Protein AF-A0A7W7RBQ5-F1 (afdb_monomer_lite)

Structure (mmCIF, N/CA/C/O backbone):
data_AF-A0A7W7RBQ5-F1
#
_entry.id   AF-A0A7W7RBQ5-F1
#
loop_
_atom_site.group_PDB
_atom_site.id
_atom_site.type_symbol
_atom_site.label_atom_id
_atom_site.label_alt_id
_atom_site.label_comp_id
_atom_site.label_asym_id
_atom_site.label_entity_id
_atom_site.label_seq_id
_atom_site.pdbx_PDB_ins_code
_atom_site.Cartn_x
_atom_site.Cartn_y
_atom_site.Cartn_z
_atom_site.occupancy
_atom_site.B_iso_or_equiv
_atom_site.auth_seq_id
_atom_site.auth_comp_id
_atom_site.auth_asym_id
_atom_site.auth_atom_id
_atom_site.pdbx_PDB_model_num
ATOM 1 N N . MET A 1 1 ? 19.894 -13.592 -53.030 1.00 49.34 1 MET A N 1
ATOM 2 C CA . MET A 1 1 ? 20.421 -13.330 -51.672 1.00 49.34 1 MET A CA 1
ATOM 3 C C . MET A 1 1 ? 19.478 -12.365 -50.949 1.00 49.34 1 MET A C 1
ATOM 5 O O . MET A 1 1 ? 19.595 -11.169 -51.157 1.00 49.34 1 MET A O 1
ATOM 9 N N . SER A 1 2 ? 18.486 -12.852 -50.192 1.00 54.19 2 SER A N 1
ATOM 10 C CA . SER A 1 2 ? 17.619 -11.996 -49.346 1.00 54.19 2 SER A CA 1
ATOM 11 C C . SER A 1 2 ? 16.759 -12.838 -48.392 1.00 54.19 2 SER A C 1
ATOM 13 O O . SER A 1 2 ? 15.542 -12.867 -48.485 1.00 54.19 2 SER A O 1
ATOM 15 N N . GLN A 1 3 ? 17.402 -13.616 -47.516 1.00 55.62 3 GLN A N 1
ATOM 16 C CA . GLN A 1 3 ? 16.701 -14.349 -46.442 1.00 55.62 3 GLN A CA 1
ATOM 17 C C . GLN A 1 3 ? 17.399 -14.255 -45.075 1.00 55.62 3 GLN A C 1
ATOM 19 O O . GLN A 1 3 ? 16.890 -14.764 -44.087 1.00 55.62 3 GLN A O 1
ATOM 24 N N . ARG A 1 4 ? 18.562 -13.593 -44.980 1.00 56.06 4 ARG A N 1
ATOM 25 C CA . ARG A 1 4 ? 19.316 -13.500 -43.716 1.00 56.06 4 ARG A CA 1
ATOM 26 C C . ARG A 1 4 ? 18.861 -12.357 -42.803 1.00 56.06 4 ARG A C 1
ATOM 28 O O . ARG A 1 4 ? 19.116 -12.418 -41.609 1.00 56.06 4 ARG A O 1
ATOM 35 N N . SER A 1 5 ? 18.178 -11.345 -43.338 1.00 57.91 5 SER A N 1
ATOM 36 C CA . SER A 1 5 ? 17.828 -10.135 -42.579 1.00 57.91 5 SER A CA 1
ATOM 37 C C . SER A 1 5 ? 16.567 -10.279 -41.722 1.00 57.91 5 SER A C 1
ATOM 39 O O . SER A 1 5 ? 16.459 -9.613 -40.702 1.00 57.91 5 SER A O 1
ATOM 41 N N . THR A 1 6 ? 15.635 -11.163 -42.083 1.00 60.50 6 THR A N 1
ATOM 42 C CA . THR A 1 6 ? 14.396 -11.391 -41.317 1.00 60.50 6 THR A CA 1
ATOM 43 C C . THR A 1 6 ? 14.617 -12.267 -40.085 1.00 60.50 6 THR A C 1
ATOM 45 O O . THR A 1 6 ? 14.047 -11.997 -39.036 1.00 60.50 6 THR A O 1
ATOM 48 N N . HIS A 1 7 ? 15.493 -13.270 -40.168 1.00 62.28 7 HIS A N 1
ATOM 49 C CA . HIS A 1 7 ? 15.734 -14.191 -39.052 1.00 62.28 7 HIS A CA 1
ATOM 50 C C . HIS A 1 7 ? 16.507 -13.542 -37.888 1.00 62.28 7 HIS A C 1
ATOM 52 O O . HIS A 1 7 ? 16.302 -13.902 -36.734 1.00 62.28 7 HIS A O 1
ATOM 58 N N . ALA A 1 8 ? 17.382 -12.572 -38.176 1.00 63.69 8 ALA A N 1
ATOM 59 C CA . ALA A 1 8 ? 18.141 -11.858 -37.148 1.00 63.69 8 ALA A CA 1
ATOM 60 C C . ALA A 1 8 ? 17.267 -10.882 -36.339 1.00 63.69 8 ALA A C 1
ATOM 62 O O . ALA A 1 8 ? 17.416 -10.801 -35.127 1.00 63.69 8 ALA A O 1
ATOM 63 N N . LEU A 1 9 ? 16.324 -10.189 -36.990 1.00 61.06 9 LEU A N 1
ATOM 64 C CA . LEU A 1 9 ? 15.384 -9.286 -36.314 1.00 61.06 9 LEU A CA 1
ATOM 65 C C . LEU A 1 9 ? 14.380 -10.048 -35.437 1.00 61.06 9 LEU A C 1
ATOM 67 O O . LEU A 1 9 ? 14.079 -9.596 -34.337 1.00 61.06 9 LEU A O 1
ATOM 71 N N . GLN A 1 10 ? 13.927 -11.222 -35.892 1.00 63.25 10 GLN A N 1
ATOM 72 C CA . GLN A 1 10 ? 13.011 -12.075 -35.134 1.00 63.25 10 GLN A CA 1
ATOM 73 C C . GLN A 1 10 ? 13.652 -12.591 -33.834 1.00 63.25 10 GLN A C 1
ATOM 75 O O . GLN A 1 10 ? 13.030 -12.522 -32.784 1.00 63.25 10 GLN A O 1
ATOM 80 N N . LEU A 1 11 ? 14.910 -13.052 -33.889 1.00 64.50 11 LEU A N 1
ATOM 81 C CA . LEU A 1 11 ? 15.642 -13.538 -32.709 1.00 64.50 11 LEU A CA 1
ATOM 82 C C . LEU A 1 11 ? 15.917 -12.428 -31.683 1.00 64.50 11 LEU A C 1
ATOM 84 O O . LEU A 1 11 ? 15.877 -12.687 -30.487 1.00 64.50 11 LEU A O 1
ATOM 88 N N . SER A 1 12 ? 16.184 -11.196 -32.131 1.00 63.62 12 SER A N 1
ATOM 89 C CA . SER A 1 12 ? 16.384 -10.061 -31.219 1.00 63.62 12 SER A CA 1
ATOM 90 C C . SER A 1 12 ? 15.090 -9.603 -30.544 1.00 63.62 12 SER A C 1
ATOM 92 O O . SER A 1 12 ? 15.131 -9.184 -29.394 1.00 63.62 12 SER A O 1
ATOM 94 N N . GLN A 1 13 ? 13.949 -9.678 -31.234 1.00 64.06 13 GLN A N 1
ATOM 95 C CA . GLN A 1 13 ? 12.646 -9.356 -30.642 1.00 64.06 13 GLN A CA 1
ATOM 96 C C . GLN A 1 13 ? 12.216 -10.417 -29.624 1.00 64.06 13 GLN A C 1
ATOM 98 O O . GLN A 1 13 ? 11.855 -10.056 -28.511 1.00 64.06 13 GLN A O 1
ATOM 103 N N . ASP A 1 14 ? 12.361 -11.698 -29.971 1.00 66.38 14 ASP A N 1
ATOM 104 C CA . ASP A 1 14 ? 12.034 -12.833 -29.097 1.00 66.38 14 ASP A CA 1
ATOM 105 C C . ASP A 1 14 ? 12.850 -12.792 -27.790 1.00 66.38 14 ASP A C 1
ATOM 107 O O . ASP A 1 14 ? 12.286 -12.881 -26.705 1.00 66.38 14 ASP A O 1
ATOM 111 N N . GLN A 1 15 ? 14.156 -12.498 -27.876 1.00 65.25 15 GLN A N 1
ATOM 112 C CA . GLN A 1 15 ? 15.014 -12.307 -26.699 1.00 65.25 15 GLN A CA 1
ATOM 113 C C . GLN A 1 15 ? 14.586 -11.115 -25.831 1.00 65.25 15 GLN A C 1
ATOM 115 O O . GLN A 1 15 ? 14.501 -11.245 -24.614 1.00 65.25 15 GLN A O 1
ATOM 120 N N . CYS A 1 16 ? 14.270 -9.960 -26.431 1.00 70.25 16 CYS A N 1
ATOM 121 C CA . CYS A 1 16 ? 13.795 -8.801 -25.668 1.00 70.25 16 CYS A CA 1
ATOM 122 C C . CYS A 1 16 ? 12.442 -9.052 -24.983 1.00 70.25 16 CYS A C 1
ATOM 124 O O . CYS A 1 16 ? 12.197 -8.520 -23.896 1.00 70.25 16 CYS A O 1
ATOM 126 N N . ASP A 1 17 ? 11.554 -9.820 -25.614 1.00 75.81 17 ASP A N 1
ATOM 127 C CA . ASP A 1 17 ? 10.258 -10.177 -25.044 1.00 75.81 17 ASP A CA 1
ATOM 128 C C . ASP A 1 17 ? 10.402 -11.196 -23.899 1.00 75.81 17 ASP A C 1
ATOM 130 O O . ASP A 1 17 ? 9.740 -11.023 -22.869 1.00 75.81 17 ASP A O 1
ATOM 134 N N . GLU A 1 18 ? 11.295 -12.188 -24.019 1.00 71.69 18 GLU A N 1
ATOM 135 C CA . GLU A 1 18 ? 11.622 -13.124 -22.931 1.00 71.69 18 GLU A CA 1
ATOM 136 C C . GLU A 1 18 ? 12.277 -12.409 -21.740 1.00 71.69 18 GLU A C 1
ATOM 138 O O . GLU A 1 18 ? 11.784 -12.536 -20.618 1.00 71.69 18 GLU A O 1
ATOM 143 N N . ASP A 1 19 ? 13.294 -11.571 -21.969 1.00 77.50 19 ASP A N 1
ATOM 144 C CA . ASP A 1 19 ? 13.959 -10.792 -20.910 1.00 77.50 19 ASP A CA 1
ATOM 145 C C . ASP A 1 19 ? 12.963 -9.900 -20.148 1.00 77.50 19 ASP A C 1
ATOM 147 O O . ASP A 1 19 ? 12.988 -9.804 -18.914 1.00 77.50 19 ASP A O 1
ATOM 151 N N . ARG A 1 20 ? 12.039 -9.247 -20.870 1.00 77.81 20 ARG A N 1
ATOM 152 C CA . ARG A 1 20 ? 10.985 -8.432 -20.247 1.00 77.81 20 ARG A CA 1
ATOM 153 C C . ARG A 1 20 ? 10.035 -9.298 -19.426 1.00 77.81 20 ARG A C 1
ATOM 155 O O . ARG A 1 20 ? 9.691 -8.923 -18.304 1.00 77.81 20 ARG A O 1
ATOM 162 N N . TYR A 1 21 ? 9.616 -10.439 -19.963 1.00 80.75 21 TYR A N 1
ATOM 163 C CA . TYR A 1 21 ? 8.714 -11.353 -19.269 1.00 80.75 21 TYR A CA 1
ATOM 164 C C . TYR A 1 21 ? 9.345 -11.913 -17.986 1.00 80.75 21 TYR A C 1
ATOM 166 O O . TYR A 1 21 ? 8.688 -11.974 -16.939 1.00 80.75 21 TYR A O 1
ATOM 174 N N . GLU A 1 22 ? 10.629 -12.267 -18.029 1.00 81.69 22 GLU A N 1
ATOM 175 C CA . GLU A 1 22 ? 11.382 -12.715 -16.859 1.00 81.69 22 GLU A CA 1
ATOM 176 C C . GLU A 1 22 ? 11.507 -11.610 -15.807 1.00 81.69 22 GLU A C 1
ATOM 178 O O . GLU A 1 22 ? 11.232 -11.856 -14.626 1.00 81.69 22 GLU A O 1
ATOM 183 N N . ALA A 1 23 ? 11.826 -10.380 -16.219 1.00 79.62 23 ALA A N 1
ATOM 184 C CA . ALA A 1 23 ? 11.901 -9.231 -15.318 1.00 79.62 23 ALA A CA 1
ATOM 185 C C . ALA A 1 23 ? 10.549 -8.936 -14.640 1.00 79.62 23 ALA A C 1
ATOM 187 O O . ALA A 1 23 ? 10.485 -8.702 -13.428 1.00 79.62 23 ALA A O 1
ATOM 188 N N . GLU A 1 24 ? 9.442 -9.004 -15.381 1.00 85.00 24 GLU A N 1
ATOM 189 C CA . GLU A 1 24 ? 8.088 -8.848 -14.836 1.00 85.00 24 GLU A CA 1
ATOM 190 C C . GLU A 1 24 ? 7.719 -9.981 -13.870 1.00 85.00 24 GLU A C 1
ATOM 192 O O . GLU A 1 24 ? 7.110 -9.749 -12.819 1.00 85.00 24 GLU A O 1
ATOM 197 N N . ALA A 1 25 ? 8.086 -11.224 -14.188 1.00 84.25 25 ALA A N 1
ATOM 198 C CA . ALA A 1 25 ? 7.881 -12.361 -13.298 1.00 84.25 25 ALA A CA 1
ATOM 199 C C . ALA A 1 25 ? 8.703 -12.225 -12.007 1.00 84.25 25 ALA A C 1
ATOM 201 O O . ALA A 1 25 ? 8.188 -12.497 -10.917 1.00 84.25 25 ALA A O 1
ATOM 202 N N . GLN A 1 26 ? 9.950 -11.765 -12.106 1.00 86.06 26 GLN A N 1
ATOM 203 C CA . GLN A 1 26 ? 10.812 -11.515 -10.955 1.00 86.06 26 GLN A CA 1
ATOM 204 C C . GLN A 1 26 ? 10.254 -10.398 -10.067 1.00 86.06 26 GLN A C 1
ATOM 206 O O . GLN A 1 26 ? 10.167 -10.580 -8.850 1.00 86.06 26 GLN A O 1
ATOM 211 N N . ASN A 1 27 ? 9.792 -9.294 -10.659 1.00 87.25 27 ASN A N 1
ATOM 212 C CA . ASN A 1 27 ? 9.144 -8.209 -9.921 1.00 87.25 27 ASN A CA 1
ATOM 213 C C . ASN A 1 27 ? 7.887 -8.686 -9.191 1.00 87.25 27 ASN A C 1
ATOM 215 O O . ASN A 1 27 ? 7.740 -8.411 -8.001 1.00 87.25 27 ASN A O 1
ATOM 219 N N . ARG A 1 28 ? 7.026 -9.477 -9.844 1.00 85.94 28 ARG A N 1
ATOM 220 C CA . ARG A 1 28 ? 5.832 -10.049 -9.197 1.00 85.94 28 ARG A CA 1
ATOM 221 C C . ARG A 1 28 ? 6.183 -10.957 -8.020 1.00 85.94 28 ARG A C 1
ATOM 223 O O . ARG A 1 28 ? 5.530 -10.885 -6.982 1.00 85.94 28 ARG A O 1
ATOM 230 N N . ARG A 1 29 ? 7.222 -11.790 -8.150 1.00 88.12 29 ARG A N 1
ATOM 231 C CA . ARG A 1 29 ? 7.701 -12.650 -7.051 1.00 88.12 29 ARG A CA 1
ATOM 232 C C . ARG A 1 29 ? 8.213 -11.824 -5.873 1.00 88.12 29 ARG A C 1
ATOM 234 O O . ARG A 1 29 ? 7.858 -12.119 -4.736 1.00 88.12 29 ARG A O 1
ATOM 241 N N . ARG A 1 30 ? 8.997 -10.775 -6.144 1.00 91.62 30 ARG A N 1
ATOM 242 C CA . ARG A 1 30 ? 9.491 -9.842 -5.120 1.00 91.62 30 ARG A CA 1
ATOM 243 C C . ARG A 1 30 ? 8.335 -9.147 -4.398 1.00 91.62 30 ARG A C 1
ATOM 245 O O . ARG A 1 30 ? 8.285 -9.167 -3.176 1.00 91.62 30 ARG A O 1
ATOM 252 N N . GLN A 1 31 ? 7.383 -8.594 -5.150 1.00 88.81 31 GLN A N 1
ATOM 253 C CA . GLN A 1 31 ? 6.189 -7.932 -4.613 1.00 88.81 31 GLN A CA 1
ATOM 254 C C . GLN A 1 31 ? 5.358 -8.866 -3.731 1.00 88.81 31 GLN A C 1
ATOM 256 O O . GLN A 1 31 ? 4.939 -8.473 -2.645 1.00 88.81 31 GLN A O 1
ATOM 261 N N . ALA A 1 32 ? 5.136 -10.107 -4.174 1.00 85.38 32 ALA A N 1
ATOM 262 C CA . ALA A 1 32 ? 4.398 -11.096 -3.397 1.00 85.38 32 ALA A CA 1
ATOM 263 C C . ALA A 1 32 ? 5.108 -11.424 -2.074 1.00 85.38 32 ALA A C 1
ATOM 265 O O . ALA A 1 32 ? 4.461 -11.413 -1.029 1.00 85.38 32 ALA A O 1
ATOM 266 N N . ALA A 1 33 ? 6.427 -11.639 -2.109 1.00 87.06 33 ALA A N 1
ATOM 267 C CA . ALA A 1 33 ? 7.224 -11.916 -0.915 1.00 87.06 33 ALA A CA 1
ATOM 268 C C . ALA A 1 33 ? 7.234 -10.733 0.070 1.00 87.06 33 ALA A C 1
ATOM 270 O O . ALA A 1 33 ? 7.068 -10.925 1.274 1.00 87.06 33 ALA A O 1
ATOM 271 N N . ASP A 1 34 ? 7.372 -9.501 -0.430 1.00 89.38 34 ASP A N 1
ATOM 272 C CA . ASP A 1 34 ? 7.315 -8.292 0.398 1.00 89.38 34 ASP A CA 1
ATOM 273 C C . ASP A 1 34 ? 5.941 -8.144 1.077 1.00 89.38 34 ASP A C 1
ATOM 275 O O . ASP A 1 34 ? 5.862 -7.875 2.278 1.00 89.38 34 ASP A O 1
ATOM 279 N N . LEU A 1 35 ? 4.849 -8.337 0.326 1.00 88.75 35 LEU A N 1
ATOM 280 C CA . LEU A 1 35 ? 3.486 -8.252 0.857 1.00 88.75 35 LEU A CA 1
ATOM 281 C C . LEU A 1 35 ? 3.196 -9.351 1.883 1.00 88.75 35 LEU A C 1
ATOM 283 O O . LEU A 1 35 ? 2.603 -9.056 2.919 1.00 88.75 35 LEU A O 1
ATOM 287 N N . GLU A 1 36 ? 3.631 -10.587 1.631 1.00 87.50 36 GLU A N 1
ATOM 288 C CA . GLU A 1 36 ? 3.506 -11.699 2.580 1.00 87.50 36 GLU A CA 1
ATOM 289 C C . GLU A 1 36 ? 4.266 -11.407 3.880 1.00 87.50 36 GLU A C 1
ATOM 291 O O . GLU A 1 36 ? 3.727 -11.585 4.979 1.00 87.50 36 GLU A O 1
ATOM 296 N N . HIS A 1 37 ? 5.489 -10.882 3.772 1.00 86.88 37 HIS A N 1
ATOM 297 C CA . HIS A 1 37 ? 6.289 -10.490 4.930 1.00 86.88 37 HIS A CA 1
ATOM 298 C C . HIS A 1 37 ? 5.620 -9.363 5.723 1.00 86.88 37 HIS A C 1
ATOM 300 O O . HIS A 1 37 ? 5.522 -9.442 6.947 1.00 86.88 37 HIS A O 1
ATOM 306 N N . ILE A 1 38 ? 5.107 -8.335 5.044 1.00 86.31 38 ILE A N 1
ATOM 307 C CA . ILE A 1 38 ? 4.363 -7.229 5.665 1.00 86.31 38 ILE A CA 1
ATOM 308 C C . ILE A 1 38 ? 3.105 -7.743 6.379 1.00 86.31 38 ILE A C 1
ATOM 310 O O . ILE A 1 38 ? 2.863 -7.381 7.535 1.00 86.31 38 ILE A O 1
ATOM 314 N N . ALA A 1 39 ? 2.315 -8.585 5.709 1.00 84.56 39 ALA A N 1
ATOM 315 C CA . ALA A 1 39 ? 1.089 -9.152 6.259 1.00 84.56 39 ALA A CA 1
ATOM 316 C C . ALA A 1 39 ? 1.379 -9.977 7.518 1.00 84.56 39 ALA A C 1
ATOM 318 O O . ALA A 1 39 ? 0.704 -9.801 8.534 1.00 84.56 39 ALA A O 1
ATOM 319 N N . THR A 1 40 ? 2.429 -10.800 7.479 1.00 84.38 40 THR A N 1
ATOM 320 C CA . THR A 1 40 ? 2.854 -11.647 8.600 1.00 84.38 40 THR A CA 1
ATOM 321 C C . THR A 1 40 ? 3.401 -10.822 9.762 1.00 84.38 40 THR A C 1
ATOM 323 O O . THR A 1 40 ? 2.974 -11.001 10.900 1.00 84.38 40 THR A O 1
ATOM 326 N N . TYR A 1 41 ? 4.320 -9.891 9.493 1.00 84.62 41 TYR A N 1
ATOM 327 C CA . TYR A 1 41 ? 5.021 -9.139 10.535 1.00 84.62 41 TYR A CA 1
ATOM 328 C C . TYR A 1 41 ? 4.090 -8.202 11.314 1.00 84.62 41 TYR A C 1
ATOM 330 O O . TYR A 1 41 ? 4.172 -8.115 12.538 1.00 84.62 41 TYR A O 1
ATOM 338 N N . TYR A 1 42 ? 3.183 -7.506 10.623 1.00 83.75 42 TYR A N 1
ATOM 339 C CA . TYR A 1 42 ? 2.261 -6.570 11.274 1.00 83.75 42 TYR A CA 1
ATOM 340 C C . TYR A 1 42 ? 0.915 -7.200 11.659 1.00 83.75 42 TYR A C 1
ATOM 342 O O . TYR A 1 42 ? 0.161 -6.590 12.430 1.00 83.75 42 TYR A O 1
ATOM 350 N N . ALA A 1 43 ? 0.617 -8.401 11.147 1.00 86.44 43 ALA A N 1
ATOM 351 C CA . ALA A 1 43 ? -0.626 -9.137 11.379 1.00 86.44 43 ALA A CA 1
ATOM 352 C C . ALA A 1 43 ? -1.881 -8.273 11.122 1.00 86.44 43 ALA A C 1
ATOM 354 O O . ALA A 1 43 ? -2.843 -8.299 11.887 1.00 86.44 43 ALA A O 1
ATOM 355 N N . LEU A 1 44 ? -1.840 -7.439 10.075 1.00 85.88 44 LEU A N 1
ATOM 356 C CA . LEU A 1 44 ? -2.865 -6.420 9.806 1.00 85.88 44 LEU A CA 1
ATOM 357 C C . LEU A 1 44 ? -4.225 -7.031 9.461 1.00 85.88 44 LEU A C 1
ATOM 359 O O . LEU A 1 44 ? -5.247 -6.525 9.917 1.00 85.88 44 LEU A O 1
ATOM 363 N N . GLU A 1 45 ? -4.233 -8.137 8.720 1.00 88.62 45 GLU A N 1
ATOM 364 C CA . GLU A 1 45 ? -5.466 -8.825 8.336 1.00 88.62 45 GLU A CA 1
ATOM 365 C C . GLU A 1 45 ? -6.127 -9.473 9.556 1.00 88.62 45 GLU A C 1
ATOM 367 O O . GLU A 1 45 ? -7.281 -9.195 9.858 1.00 88.62 45 GLU A O 1
ATOM 372 N N . SER A 1 46 ? -5.379 -10.243 10.350 1.00 87.06 46 SER A N 1
ATOM 373 C CA . SER A 1 46 ? -5.943 -10.940 11.513 1.00 87.06 46 SER A CA 1
ATOM 374 C C . SER A 1 46 ? -6.314 -10.020 12.680 1.00 87.06 46 SER A C 1
ATOM 376 O O . SER A 1 46 ? -7.183 -10.373 13.475 1.00 87.06 46 SER A O 1
ATOM 378 N N . ARG A 1 47 ? -5.664 -8.855 12.818 1.00 88.94 47 ARG A N 1
ATOM 379 C CA . ARG A 1 47 ? -5.917 -7.915 13.927 1.00 88.94 47 ARG A CA 1
ATOM 380 C C . ARG A 1 47 ? -6.915 -6.821 13.586 1.00 88.94 47 ARG A C 1
ATOM 382 O O . ARG A 1 47 ? -7.619 -6.364 14.482 1.00 88.94 47 ARG A O 1
ATOM 389 N N . LEU A 1 48 ? -6.895 -6.338 12.347 1.00 87.81 48 LEU A N 1
ATOM 390 C CA . LEU A 1 48 ? -7.589 -5.116 11.938 1.00 87.81 48 LEU A CA 1
ATOM 391 C C . LEU A 1 48 ? -8.449 -5.314 10.685 1.00 87.81 48 LEU A C 1
ATOM 393 O O . LEU A 1 48 ? -8.999 -4.330 10.206 1.00 87.81 48 LEU A O 1
ATOM 397 N N . ASP A 1 49 ? -8.547 -6.535 10.148 1.00 90.19 49 ASP A N 1
ATOM 398 C CA . ASP A 1 49 ? -9.251 -6.833 8.891 1.00 90.19 49 ASP A CA 1
ATOM 399 C C . ASP A 1 49 ? -8.693 -6.039 7.687 1.00 90.19 49 ASP A C 1
ATOM 401 O O . ASP A 1 49 ? -9.371 -5.771 6.696 1.00 90.19 49 ASP A O 1
ATOM 405 N N . ILE A 1 50 ? -7.419 -5.630 7.765 1.00 91.00 50 ILE A N 1
ATOM 406 C CA . ILE A 1 50 ? -6.735 -4.884 6.705 1.00 91.00 50 ILE A CA 1
ATOM 407 C C . ILE A 1 50 ? -5.951 -5.856 5.828 1.00 91.00 50 ILE A C 1
ATOM 409 O O . ILE A 1 50 ? -4.912 -6.382 6.236 1.00 91.00 50 ILE A O 1
ATOM 413 N N . ARG A 1 51 ? -6.384 -6.005 4.576 1.00 91.00 51 ARG A N 1
ATOM 414 C CA . ARG A 1 51 ? -5.630 -6.724 3.547 1.00 91.00 51 ARG A CA 1
ATOM 415 C C . ARG A 1 51 ? -4.784 -5.754 2.724 1.00 91.00 51 ARG A C 1
ATOM 417 O O . ARG A 1 51 ? -5.309 -4.921 1.990 1.00 91.00 51 ARG A O 1
ATOM 424 N N . VAL A 1 52 ? -3.462 -5.872 2.830 1.00 89.44 52 VAL A N 1
ATOM 425 C CA . VAL A 1 52 ? -2.519 -5.048 2.057 1.00 89.44 52 VAL A CA 1
ATOM 426 C C . VAL A 1 52 ? -2.292 -5.687 0.688 1.00 89.44 52 VAL A C 1
ATOM 428 O O . VAL A 1 52 ? -1.871 -6.837 0.599 1.00 89.44 52 VAL A O 1
ATOM 431 N N . ALA A 1 53 ? -2.562 -4.943 -0.384 1.00 93.00 53 ALA A N 1
ATOM 432 C CA . ALA A 1 53 ? -2.382 -5.406 -1.757 1.00 93.00 53 ALA A CA 1
ATOM 433 C C . ALA A 1 53 ? -2.010 -4.246 -2.690 1.00 93.00 53 ALA A C 1
ATOM 435 O O . ALA A 1 53 ? -2.371 -3.095 -2.434 1.00 93.00 53 ALA A O 1
ATOM 436 N N . LEU A 1 54 ? -1.325 -4.552 -3.797 1.00 93.25 54 LEU A N 1
ATOM 437 C CA . LEU A 1 54 ? -1.133 -3.587 -4.883 1.00 93.25 54 LEU A CA 1
ATOM 438 C C . LEU A 1 54 ? -2.494 -3.168 -5.455 1.00 93.25 54 LEU A C 1
ATOM 440 O O . LEU A 1 54 ? -3.406 -3.985 -5.574 1.00 93.25 54 LEU A O 1
ATOM 444 N N . GLY A 1 55 ? -2.639 -1.884 -5.770 1.00 93.81 55 GLY A N 1
ATOM 445 C CA . GLY A 1 55 ? -3.910 -1.257 -6.136 1.00 93.81 55 GLY A CA 1
ATOM 446 C C . GLY A 1 55 ? -4.823 -0.936 -4.946 1.00 93.81 55 GLY A C 1
ATOM 447 O O . GLY A 1 55 ? -5.827 -0.252 -5.127 1.00 93.81 55 GLY A O 1
ATOM 448 N N . GLY A 1 56 ? -4.481 -1.374 -3.728 1.00 94.44 56 GLY A N 1
ATOM 449 C CA . GLY A 1 56 ? -5.237 -1.053 -2.519 1.00 94.44 56 GLY A CA 1
ATOM 450 C C . GLY A 1 56 ? -5.235 0.447 -2.223 1.00 94.44 56 GLY A C 1
ATOM 451 O O . GLY A 1 56 ? -4.189 1.103 -2.297 1.00 94.44 56 GLY A O 1
ATOM 452 N N . ARG A 1 57 ? -6.406 0.993 -1.876 1.00 97.19 57 ARG A N 1
ATOM 453 C CA . ARG A 1 57 ? -6.568 2.412 -1.541 1.00 97.19 57 ARG A CA 1
ATOM 454 C C . ARG A 1 57 ? -6.160 2.681 -0.103 1.00 97.19 57 ARG A C 1
ATOM 456 O O . ARG A 1 57 ? -6.510 1.948 0.823 1.00 97.19 57 ARG A O 1
ATOM 463 N N . VAL A 1 58 ? -5.411 3.761 0.075 1.00 96.94 58 VAL A N 1
ATOM 464 C CA . VAL A 1 58 ? -4.838 4.156 1.359 1.00 96.94 58 VAL A CA 1
ATOM 465 C C . VAL A 1 58 ? -4.955 5.656 1.576 1.00 96.94 58 VAL A C 1
ATOM 467 O O . VAL A 1 58 ? -5.058 6.437 0.632 1.00 96.94 58 VAL A O 1
ATOM 470 N N . ARG A 1 59 ? -4.883 6.074 2.837 1.00 97.38 59 ARG A N 1
ATOM 471 C CA . ARG A 1 59 ? -4.662 7.464 3.233 1.00 97.38 59 ARG A CA 1
ATOM 472 C C . ARG A 1 59 ? -3.442 7.556 4.129 1.00 97.38 59 ARG A C 1
ATOM 474 O O . ARG A 1 59 ? -3.294 6.754 5.046 1.00 97.38 59 ARG A O 1
ATOM 481 N N . ASN A 1 60 ? -2.601 8.556 3.901 1.00 95.50 60 ASN A N 1
ATOM 482 C CA . ASN A 1 60 ? -1.527 8.930 4.814 1.00 95.50 60 ASN A CA 1
ATOM 483 C C . ASN A 1 60 ? -1.765 10.359 5.294 1.00 95.50 60 ASN A C 1
ATOM 485 O O . ASN A 1 60 ? -1.771 11.283 4.482 1.00 95.50 60 ASN A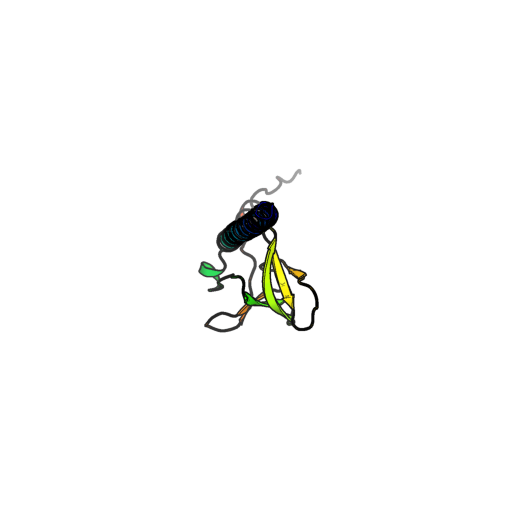 O 1
ATOM 489 N N . ASN A 1 61 ? -1.999 10.545 6.595 1.00 90.25 61 ASN A N 1
ATOM 490 C CA . ASN A 1 61 ? -2.309 11.859 7.179 1.00 90.25 61 ASN A CA 1
ATOM 491 C C . ASN A 1 61 ? -3.437 12.604 6.429 1.00 90.25 61 ASN A C 1
ATOM 493 O O . ASN A 1 61 ? -3.339 13.795 6.148 1.00 90.25 61 ASN A O 1
ATOM 497 N N . GLY A 1 62 ? -4.489 11.875 6.040 1.00 90.69 62 GLY A N 1
ATOM 498 C CA . GLY A 1 62 ? -5.639 12.415 5.304 1.00 90.69 62 GLY A CA 1
ATOM 499 C C . GLY A 1 62 ? -5.455 12.542 3.787 1.00 90.69 62 GLY A C 1
ATOM 500 O O . GLY A 1 62 ? -6.443 12.737 3.085 1.00 90.69 62 GLY A O 1
ATOM 501 N N . ARG A 1 63 ? -4.237 12.373 3.255 1.00 95.50 63 ARG A N 1
ATOM 502 C CA . ARG A 1 63 ? -3.991 12.359 1.804 1.00 95.50 63 ARG A CA 1
ATOM 503 C C . ARG A 1 63 ? -4.249 10.974 1.239 1.00 95.50 63 ARG A C 1
ATOM 505 O O . ARG A 1 63 ? -3.614 10.016 1.670 1.00 95.50 63 ARG A O 1
ATOM 512 N N . GLU A 1 64 ? -5.164 10.873 0.288 1.00 97.19 64 GLU A N 1
ATOM 513 C CA . GLU A 1 64 ? -5.543 9.607 -0.337 1.00 97.19 64 GLU A CA 1
ATOM 514 C C . GLU A 1 64 ? -4.624 9.231 -1.504 1.00 97.19 64 GLU A C 1
ATOM 516 O O . GLU A 1 64 ? -4.103 10.104 -2.199 1.00 97.19 64 GLU A O 1
ATOM 521 N N . GLY A 1 65 ? -4.421 7.932 -1.706 1.00 96.88 65 GLY A N 1
ATOM 522 C CA . GLY A 1 65 ? -3.624 7.369 -2.788 1.00 96.88 65 GLY A CA 1
ATOM 523 C C . GLY A 1 65 ? -3.832 5.866 -2.942 1.00 96.88 65 GLY A C 1
ATOM 524 O O . GLY A 1 65 ? -4.686 5.269 -2.281 1.00 96.88 65 GLY A O 1
ATOM 525 N N . ALA A 1 66 ? -3.018 5.250 -3.794 1.00 97.62 66 ALA A N 1
ATOM 526 C CA . ALA A 1 66 ? -3.020 3.810 -4.028 1.00 97.62 66 ALA A CA 1
ATOM 527 C C . ALA A 1 66 ? -1.619 3.214 -3.870 1.00 97.62 66 ALA A C 1
ATOM 529 O O . ALA A 1 66 ? -0.615 3.851 -4.200 1.00 97.62 66 ALA A O 1
ATOM 530 N N . ILE A 1 67 ? -1.551 1.981 -3.372 1.00 96.56 67 ILE A N 1
ATOM 531 C CA . ILE A 1 67 ? -0.302 1.217 -3.297 1.00 96.56 67 ILE A CA 1
ATOM 532 C C . ILE A 1 67 ? 0.067 0.780 -4.713 1.00 96.56 67 ILE A C 1
ATOM 534 O O . ILE A 1 67 ? -0.674 0.025 -5.337 1.00 96.56 67 ILE A O 1
ATOM 538 N N . VAL A 1 68 ? 1.206 1.239 -5.220 1.00 96.44 68 VAL A N 1
ATOM 539 C CA . VAL A 1 68 ? 1.669 0.919 -6.581 1.00 96.44 68 VAL A CA 1
ATOM 540 C C . VAL A 1 68 ? 2.831 -0.064 -6.590 1.00 96.44 68 VAL A C 1
ATOM 542 O O . VAL A 1 68 ? 3.000 -0.784 -7.568 1.00 96.44 68 VAL A O 1
ATOM 545 N N . ASP A 1 69 ? 3.610 -0.120 -5.507 1.00 94.75 69 ASP A N 1
ATOM 546 C CA . ASP A 1 69 ? 4.713 -1.068 -5.375 1.00 94.75 69 ASP A CA 1
ATOM 547 C C . ASP A 1 69 ? 5.095 -1.312 -3.901 1.00 94.75 69 ASP A C 1
ATOM 549 O O . ASP A 1 69 ? 4.551 -0.692 -2.979 1.00 94.75 69 ASP A O 1
ATOM 553 N N . THR A 1 70 ? 6.063 -2.197 -3.676 1.00 92.56 70 THR A N 1
ATOM 554 C CA . THR A 1 70 ? 6.726 -2.435 -2.386 1.00 92.56 70 THR A CA 1
ATOM 555 C C . THR A 1 70 ? 8.230 -2.184 -2.478 1.00 92.56 70 THR A C 1
ATOM 557 O O . THR A 1 70 ? 8.837 -2.301 -3.537 1.00 92.56 70 THR A O 1
ATOM 560 N N . ILE A 1 71 ? 8.859 -1.847 -1.354 1.00 88.81 71 ILE A N 1
ATOM 561 C CA . ILE A 1 71 ? 10.321 -1.826 -1.240 1.00 88.81 71 ILE A CA 1
ATOM 562 C C . ILE A 1 71 ? 10.731 -2.370 0.128 1.00 88.81 71 ILE A C 1
ATOM 564 O O . ILE A 1 71 ? 10.681 -1.673 1.148 1.00 88.81 71 ILE A O 1
ATOM 568 N N . GLY A 1 72 ? 11.085 -3.657 0.157 1.00 85.62 72 GLY A N 1
ATOM 569 C CA . GLY A 1 72 ? 11.306 -4.396 1.396 1.00 85.62 72 GLY A CA 1
ATOM 570 C C . GLY A 1 72 ? 10.055 -4.348 2.274 1.00 85.62 72 GLY A C 1
ATOM 571 O O . GLY A 1 72 ? 8.977 -4.754 1.865 1.00 85.62 72 GLY A O 1
ATOM 572 N N . GLN A 1 73 ? 10.169 -3.777 3.474 1.00 84.44 73 GLN A N 1
ATOM 573 C CA . GLN A 1 73 ? 9.061 -3.704 4.441 1.00 84.44 73 GLN A CA 1
ATOM 574 C C . GLN A 1 73 ? 8.215 -2.423 4.328 1.00 84.44 73 GLN A C 1
ATOM 576 O O . GLN A 1 73 ? 7.529 -2.037 5.276 1.00 84.44 73 GLN A O 1
ATOM 581 N N . ARG A 1 74 ? 8.312 -1.692 3.213 1.00 91.00 74 ARG A N 1
ATOM 582 C CA . ARG A 1 74 ? 7.624 -0.409 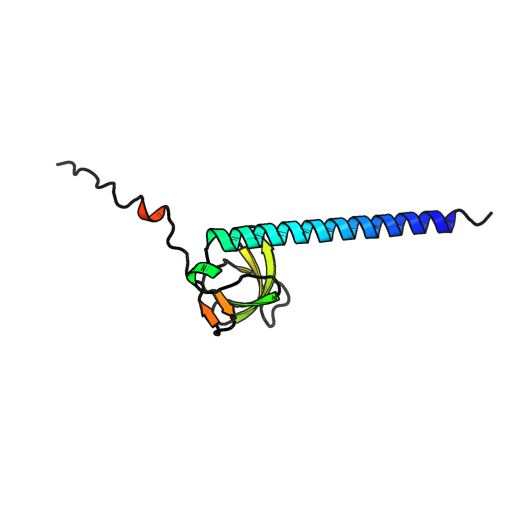3.013 1.00 91.00 74 ARG A CA 1
ATOM 583 C C . ARG A 1 74 ? 6.758 -0.436 1.764 1.00 91.00 74 ARG A C 1
ATOM 585 O O . ARG A 1 74 ? 7.033 -1.168 0.817 1.00 91.00 74 ARG A O 1
ATOM 592 N N . LEU A 1 75 ? 5.741 0.418 1.761 1.00 94.00 75 LEU A N 1
ATOM 593 C CA . LEU A 1 75 ? 4.837 0.592 0.632 1.00 94.00 75 LEU A CA 1
ATOM 594 C C . LEU A 1 75 ? 5.281 1.777 -0.214 1.00 94.00 75 LEU A C 1
ATOM 596 O O . LEU A 1 75 ? 5.666 2.817 0.326 1.00 94.00 75 LEU A O 1
ATOM 600 N N . MET A 1 76 ? 5.179 1.645 -1.527 1.00 96.62 76 MET A N 1
ATOM 601 C CA . MET A 1 76 ? 5.218 2.772 -2.447 1.00 96.62 76 MET A CA 1
ATOM 602 C C . MET A 1 76 ? 3.786 3.168 -2.778 1.00 96.62 76 MET A C 1
ATOM 604 O O . MET A 1 76 ? 3.019 2.372 -3.318 1.00 96.62 76 MET A O 1
ATOM 608 N N . VAL A 1 77 ? 3.423 4.396 -2.423 1.00 97.06 77 VAL A N 1
ATOM 609 C CA . VAL A 1 77 ? 2.066 4.927 -2.568 1.00 97.06 77 VAL A CA 1
ATOM 610 C C . VAL A 1 77 ? 2.092 6.102 -3.526 1.00 97.06 77 VAL A C 1
ATOM 612 O O . VAL A 1 77 ? 2.820 7.067 -3.294 1.00 97.06 77 VAL A O 1
ATOM 615 N N . LEU A 1 78 ? 1.280 6.044 -4.575 1.00 97.81 78 LEU A N 1
ATOM 616 C CA . LEU A 1 78 ? 1.008 7.197 -5.423 1.00 97.81 78 LEU A CA 1
ATOM 617 C C . LEU A 1 78 ? -0.189 7.948 -4.839 1.00 97.81 78 LEU A C 1
ATOM 619 O O . LEU A 1 78 ? -1.302 7.420 -4.823 1.00 97.81 78 LEU A O 1
ATOM 623 N N . PHE A 1 79 ? 0.049 9.145 -4.301 1.00 97.44 79 PHE A N 1
ATOM 624 C CA . PHE A 1 79 ? -1.023 9.991 -3.780 1.00 97.44 79 PHE A CA 1
ATOM 625 C C . PHE A 1 79 ? -1.729 10.734 -4.910 1.00 97.44 79 PHE A C 1
ATOM 627 O O . PHE A 1 79 ? -1.125 11.081 -5.924 1.00 97.44 79 PHE A O 1
ATOM 634 N N . ASN A 1 80 ? -3.014 11.012 -4.714 1.00 95.12 80 ASN A N 1
ATOM 635 C CA . ASN A 1 80 ? -3.813 11.7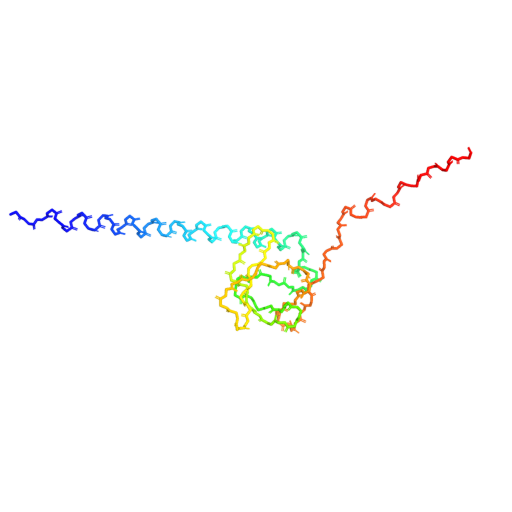42 -5.688 1.00 95.12 80 ASN A CA 1
ATOM 636 C C . ASN A 1 80 ? -3.224 13.145 -5.902 1.00 95.12 80 ASN A C 1
ATOM 638 O O . ASN A 1 80 ? -3.110 13.927 -4.955 1.00 95.12 80 ASN A O 1
ATOM 642 N N . GLY A 1 81 ? -2.877 13.448 -7.153 1.00 94.06 81 GLY A N 1
ATOM 643 C CA . GLY A 1 81 ? -2.262 14.714 -7.559 1.00 94.06 81 GLY A CA 1
ATOM 644 C C . GLY A 1 81 ? -0.731 14.730 -7.537 1.00 94.06 81 GLY A C 1
ATOM 645 O O . GLY A 1 81 ? -0.158 15.713 -7.995 1.00 94.06 81 GLY A O 1
ATOM 646 N N . ASP A 1 82 ? -0.073 13.670 -7.059 1.00 95.06 82 ASP A N 1
ATOM 647 C CA . ASP A 1 82 ? 1.385 13.546 -7.138 1.00 95.06 82 ASP A CA 1
ATOM 648 C C . ASP A 1 82 ? 1.795 12.900 -8.475 1.00 95.06 82 ASP A C 1
ATOM 650 O O . ASP A 1 82 ? 1.120 12.008 -8.988 1.00 95.06 82 ASP A O 1
ATOM 654 N N . GLU A 1 83 ? 2.932 13.324 -9.028 1.00 94.88 83 GLU A N 1
ATOM 655 C CA . GLU A 1 83 ? 3.490 12.758 -10.270 1.00 94.88 83 GLU A CA 1
ATOM 656 C C . GLU A 1 83 ? 4.326 11.492 -10.022 1.00 94.88 83 GLU A C 1
ATOM 658 O O . GLU A 1 83 ? 4.577 10.714 -10.941 1.00 94.88 83 GLU A O 1
ATOM 663 N N . ALA A 1 84 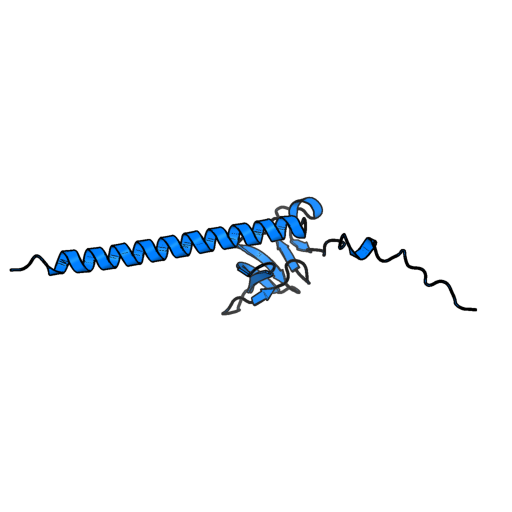? 4.767 11.277 -8.779 1.00 93.88 84 ALA A N 1
ATOM 664 C CA . ALA A 1 84 ? 5.661 10.188 -8.409 1.00 93.88 84 ALA A CA 1
ATOM 665 C C . ALA A 1 84 ? 5.241 9.518 -7.089 1.00 93.88 84 ALA A C 1
ATOM 667 O O . ALA A 1 84 ? 4.738 10.183 -6.177 1.00 93.88 84 ALA A O 1
ATOM 668 N N . PRO A 1 85 ? 5.476 8.201 -6.945 1.00 95.81 85 PRO A N 1
ATOM 669 C CA . PRO A 1 85 ? 5.142 7.479 -5.730 1.00 95.81 85 PRO A CA 1
ATOM 670 C C . PRO A 1 85 ? 6.079 7.819 -4.568 1.00 95.81 85 PRO A C 1
ATOM 672 O O . PRO A 1 85 ? 7.285 8.008 -4.717 1.00 95.81 85 PRO A O 1
ATOM 675 N N . CYS A 1 86 ? 5.513 7.814 -3.367 1.00 95.06 86 CYS A N 1
ATOM 676 C CA . CYS A 1 86 ? 6.200 8.063 -2.111 1.00 95.06 86 CYS A CA 1
ATOM 677 C C . CYS A 1 86 ? 6.346 6.779 -1.289 1.00 95.06 86 CYS A C 1
ATOM 679 O O . CYS A 1 86 ? 5.386 6.032 -1.104 1.00 95.06 86 CYS A O 1
ATOM 681 N N . VAL A 1 87 ? 7.519 6.572 -0.687 1.00 95.81 87 VAL A N 1
ATOM 682 C CA . VAL A 1 87 ? 7.745 5.462 0.251 1.00 95.81 87 VAL A CA 1
ATOM 683 C C . VAL A 1 87 ? 7.103 5.774 1.604 1.00 95.81 87 VAL A C 1
ATOM 685 O O . VAL A 1 87 ? 7.378 6.817 2.209 1.00 95.81 87 VAL A O 1
ATOM 688 N N . ARG A 1 88 ? 6.268 4.868 2.113 1.00 94.94 88 ARG A N 1
ATOM 689 C CA . ARG A 1 88 ? 5.575 5.000 3.400 1.00 94.94 88 ARG A CA 1
ATOM 690 C C . ARG A 1 88 ? 5.698 3.739 4.245 1.00 94.94 88 ARG A C 1
ATOM 692 O O . ARG A 1 88 ? 5.778 2.620 3.743 1.00 94.94 88 ARG A O 1
ATOM 699 N N . HIS A 1 89 ? 5.744 3.951 5.559 1.00 92.75 89 HIS A N 1
ATOM 700 C CA . HIS A 1 89 ? 5.671 2.868 6.532 1.00 92.75 89 HIS A CA 1
ATOM 701 C C . HIS A 1 89 ? 4.257 2.291 6.544 1.00 92.75 89 HIS A C 1
ATOM 703 O O . HIS A 1 89 ? 3.299 3.048 6.435 1.00 92.75 89 HIS A O 1
ATOM 709 N N . VAL A 1 90 ? 4.124 0.981 6.743 1.00 90.69 90 VAL A N 1
ATOM 710 C CA . VAL A 1 90 ? 2.839 0.274 6.624 1.00 90.69 90 VAL A CA 1
ATOM 711 C C . VAL A 1 90 ? 1.810 0.756 7.660 1.00 90.69 90 VAL A C 1
ATOM 713 O O . VAL A 1 90 ? 0.619 0.816 7.376 1.00 90.69 90 VAL A O 1
ATOM 716 N N . THR A 1 91 ? 2.254 1.160 8.850 1.00 89.88 91 THR A N 1
ATOM 717 C CA . THR A 1 91 ? 1.358 1.575 9.949 1.00 89.88 91 THR A CA 1
ATOM 718 C C . THR A 1 91 ? 1.396 3.068 10.285 1.00 89.88 91 THR A C 1
ATOM 720 O O . THR A 1 91 ? 0.460 3.591 10.876 1.00 89.88 91 THR A O 1
ATOM 723 N N . SER A 1 92 ? 2.459 3.799 9.934 1.00 89.12 92 SER A N 1
ATOM 724 C CA . SER A 1 92 ? 2.652 5.155 10.473 1.00 89.12 92 SER A CA 1
ATOM 725 C C . SER A 1 92 ? 1.749 6.171 9.772 1.00 89.12 92 SER A C 1
ATOM 727 O O . SER A 1 92 ? 1.984 6.519 8.613 1.00 89.12 92 SER A O 1
ATOM 729 N N . GLY A 1 93 ? 0.701 6.623 10.470 1.00 89.19 93 GLY A N 1
ATOM 730 C CA . GLY A 1 93 ? -0.292 7.563 9.937 1.00 89.19 93 GLY A CA 1
ATOM 731 C C . GLY A 1 93 ? -1.093 7.005 8.757 1.00 89.19 93 GLY A C 1
ATOM 732 O O . GLY A 1 93 ? -1.638 7.782 7.973 1.00 89.19 93 GLY A O 1
ATOM 733 N N . MET A 1 94 ? -1.117 5.677 8.600 1.00 95.06 94 MET A N 1
ATOM 734 C CA . MET A 1 94 ? -1.751 4.991 7.477 1.00 95.06 94 MET A CA 1
ATOM 735 C C . MET A 1 94 ? -3.175 4.562 7.815 1.00 95.06 94 MET A C 1
ATOM 737 O O . MET A 1 94 ? -3.454 4.061 8.901 1.00 95.06 94 MET A O 1
ATOM 741 N N . THR A 1 95 ? -4.074 4.724 6.853 1.00 96.62 95 THR A N 1
ATOM 742 C CA . THR A 1 95 ? -5.447 4.211 6.884 1.00 96.62 95 THR A CA 1
ATOM 743 C C . THR A 1 95 ? -5.703 3.452 5.592 1.00 96.62 95 THR A C 1
ATOM 745 O O . THR A 1 95 ? -5.277 3.910 4.534 1.00 96.62 95 THR A O 1
ATOM 748 N N . TYR A 1 96 ? -6.384 2.316 5.664 1.00 95.88 96 TYR A N 1
ATOM 749 C CA . TYR A 1 96 ? -6.634 1.432 4.529 1.00 95.88 96 TYR A CA 1
ATOM 750 C C . TYR A 1 96 ? -8.126 1.350 4.261 1.00 95.88 96 TYR A C 1
ATOM 752 O O . TYR A 1 96 ? -8.919 1.315 5.204 1.00 95.88 96 TYR A O 1
ATOM 760 N N . GLU A 1 97 ? -8.502 1.328 2.989 1.00 96.00 97 GLU A N 1
ATOM 761 C CA . GLU A 1 97 ? -9.869 1.006 2.607 1.00 96.00 97 GLU A CA 1
ATOM 762 C C . GLU A 1 97 ? -10.090 -0.504 2.731 1.00 96.00 97 GLU A C 1
ATOM 764 O O . GLU A 1 97 ? -9.320 -1.312 2.212 1.00 96.00 97 GLU A O 1
ATOM 769 N N . THR A 1 98 ? -11.150 -0.876 3.436 1.00 92.44 98 THR A N 1
ATOM 770 C CA . THR A 1 98 ? -11.601 -2.256 3.629 1.00 92.44 98 THR A CA 1
ATOM 771 C C . THR A 1 98 ? -13.085 -2.351 3.279 1.00 92.44 98 THR A C 1
ATOM 773 O O . THR A 1 98 ? -13.748 -1.335 3.057 1.00 92.44 98 THR A O 1
ATOM 776 N N . ALA A 1 99 ? -13.644 -3.563 3.287 1.00 89.62 99 ALA A N 1
ATOM 777 C CA . ALA A 1 99 ? -15.076 -3.766 3.057 1.00 89.62 99 ALA A CA 1
ATOM 778 C C . ALA A 1 99 ? -15.967 -3.064 4.102 1.00 89.62 99 ALA A C 1
ATOM 780 O O . ALA A 1 99 ? -17.115 -2.735 3.810 1.00 89.62 99 ALA A O 1
ATOM 781 N N . THR A 1 100 ? -15.445 -2.815 5.306 1.00 88.31 100 THR A N 1
ATOM 782 C CA . THR A 1 100 ? -16.177 -2.151 6.398 1.00 88.31 100 THR A CA 1
ATOM 783 C C . THR A 1 100 ? -15.926 -0.641 6.457 1.00 88.31 100 THR A C 1
ATOM 785 O O . THR A 1 100 ? -16.546 0.060 7.257 1.00 88.31 100 THR A O 1
ATOM 788 N N . GLY A 1 101 ? -15.054 -0.121 5.587 1.00 93.12 101 GLY A N 1
ATOM 789 C CA . GLY A 1 101 ? -14.678 1.286 5.519 1.00 93.12 1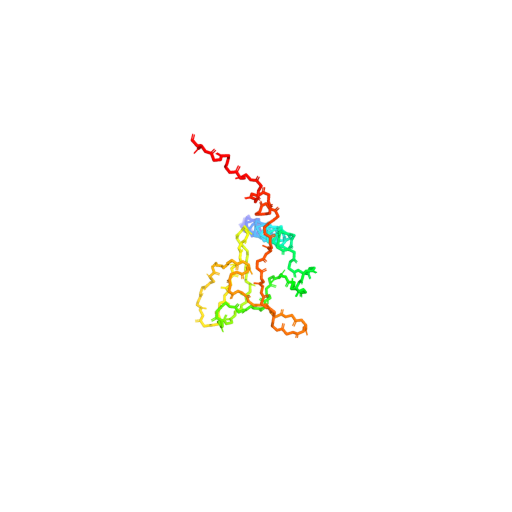01 GLY A CA 1
ATOM 790 C C . GLY A 1 101 ? -13.186 1.512 5.751 1.00 93.12 101 GLY A C 1
ATOM 791 O O . GLY A 1 101 ? -12.350 0.641 5.513 1.00 93.12 101 GLY A O 1
ATOM 792 N N . TRP A 1 102 ? -12.844 2.720 6.190 1.00 95.12 102 TRP A N 1
ATOM 793 C CA . TRP A 1 102 ? -11.460 3.145 6.386 1.00 95.12 102 TRP A CA 1
ATOM 794 C C . TRP A 1 102 ? -10.953 2.753 7.775 1.00 95.12 102 TRP A C 1
ATOM 796 O O . TRP A 1 102 ? -11.440 3.278 8.775 1.00 95.12 102 TRP A O 1
ATOM 806 N N . ILE A 1 103 ? -9.945 1.881 7.839 1.00 94.44 103 ILE A N 1
ATOM 807 C CA . ILE A 1 103 ? -9.361 1.407 9.101 1.00 94.44 103 ILE A CA 1
ATOM 808 C C . ILE A 1 103 ? -7.940 1.941 9.258 1.00 94.44 103 ILE A C 1
ATOM 810 O O . ILE A 1 103 ? -7.092 1.784 8.377 1.00 94.44 103 ILE A O 1
ATOM 814 N N . ALA A 1 104 ? -7.670 2.588 10.393 1.00 93.00 104 ALA A N 1
ATOM 815 C CA . ALA A 1 104 ? -6.335 3.064 10.732 1.00 93.00 104 ALA A CA 1
ATOM 816 C C . ALA A 1 104 ? -5.426 1.877 11.074 1.00 93.00 104 ALA A C 1
ATOM 818 O O . ALA A 1 104 ? -5.723 1.093 11.978 1.00 93.00 104 ALA A O 1
ATOM 819 N N . ALA A 1 105 ? -4.296 1.760 10.381 1.00 90.00 105 ALA A N 1
ATOM 820 C CA . ALA A 1 105 ? -3.306 0.751 10.711 1.00 90.00 105 ALA A CA 1
ATOM 821 C C . ALA A 1 105 ? -2.575 1.165 11.985 1.00 90.00 105 ALA A C 1
ATOM 823 O O . ALA A 1 105 ? -1.839 2.148 12.017 1.00 90.00 105 ALA A O 1
ATOM 824 N N . THR A 1 106 ? -2.771 0.397 13.047 1.00 85.38 106 THR A N 1
ATOM 825 C CA . THR A 1 106 ? -2.051 0.603 14.300 1.00 85.38 106 THR A CA 1
ATOM 826 C C . THR A 1 106 ? -0.800 -0.277 14.320 1.00 85.38 106 THR A C 1
ATOM 828 O O . THR A 1 106 ? -0.843 -1.421 13.852 1.00 85.38 106 THR A O 1
ATOM 831 N N . PRO A 1 107 ? 0.344 0.223 14.828 1.00 77.88 107 PRO A N 1
ATOM 832 C CA . PRO A 1 107 ? 1.526 -0.606 15.025 1.00 77.88 107 PRO A CA 1
ATOM 833 C C . PRO A 1 107 ? 1.182 -1.897 15.778 1.00 77.88 107 PRO A C 1
ATOM 835 O O . PRO A 1 107 ? 0.334 -1.910 16.675 1.00 77.88 107 PRO A O 1
ATOM 838 N N . ALA A 1 108 ? 1.826 -3.003 15.405 1.00 71.19 108 ALA A N 1
ATOM 839 C CA . ALA A 1 108 ? 1.823 -4.168 16.275 1.00 71.19 108 ALA A CA 1
ATOM 840 C C . ALA A 1 108 ? 2.508 -3.813 17.597 1.00 71.19 108 ALA A C 1
ATOM 842 O O . ALA A 1 108 ? 3.516 -3.102 17.567 1.00 71.19 108 ALA A O 1
ATOM 843 N N . PRO A 1 109 ? 1.975 -4.259 18.750 1.00 64.44 109 PRO A N 1
ATOM 844 C CA . PRO A 1 109 ? 2.786 -4.289 19.951 1.00 64.44 109 PRO A CA 1
ATOM 845 C C . PRO A 1 109 ? 4.023 -5.126 19.625 1.00 64.44 109 PRO A C 1
ATOM 847 O O . PRO A 1 109 ? 3.903 -6.269 19.188 1.00 64.44 109 PRO A O 1
ATOM 850 N N . ASP A 1 110 ? 5.197 -4.516 19.752 1.00 63.34 110 ASP A N 1
ATOM 851 C CA . ASP A 1 110 ? 6.453 -5.194 19.475 1.00 63.34 110 ASP A CA 1
ATOM 852 C C . ASP A 1 110 ? 6.598 -6.365 20.470 1.00 63.34 110 ASP A C 1
ATOM 854 O O . ASP A 1 110 ? 6.569 -6.136 21.686 1.00 63.34 110 ASP A O 1
ATOM 858 N N . PRO A 1 111 ? 6.704 -7.621 19.995 1.00 54.53 111 PRO A N 1
ATOM 859 C CA . PRO A 1 111 ? 6.758 -8.785 20.878 1.00 54.53 111 PRO A CA 1
ATOM 860 C C . PRO A 1 111 ? 8.032 -8.817 21.739 1.00 54.53 111 PRO A C 1
ATOM 862 O O . PRO A 1 111 ? 8.058 -9.498 22.763 1.00 54.53 111 PRO A O 1
ATOM 865 N N . TRP A 1 112 ? 9.069 -8.056 21.375 1.00 53.88 112 TRP A N 1
ATOM 866 C CA . TRP A 1 112 ? 10.306 -7.891 22.139 1.00 53.88 112 TRP A CA 1
ATOM 867 C C . TRP A 1 112 ? 10.268 -6.705 23.113 1.00 53.88 112 TRP A C 1
ATOM 869 O O . TRP A 1 112 ? 10.961 -6.731 24.132 1.00 53.88 112 TRP A O 1
ATOM 879 N N . ALA A 1 113 ? 9.421 -5.699 22.889 1.00 55.50 113 ALA A N 1
ATOM 880 C CA . ALA A 1 113 ? 9.252 -4.562 23.798 1.00 55.50 113 ALA A CA 1
ATOM 881 C C . ALA A 1 113 ? 8.644 -4.960 25.156 1.00 55.50 113 ALA A C 1
ATOM 883 O O . ALA A 1 113 ? 8.773 -4.223 26.136 1.00 55.50 113 ALA A O 1
ATOM 884 N N . SER A 1 114 ? 8.005 -6.130 25.248 1.00 51.22 114 SER A N 1
ATOM 885 C CA . SER A 1 114 ? 7.530 -6.696 26.517 1.00 51.22 114 SER A CA 1
ATOM 886 C C . SER A 1 114 ? 8.607 -7.447 27.313 1.00 51.22 114 SER A C 1
ATOM 888 O O . SER A 1 114 ? 8.389 -7.707 28.495 1.00 51.22 114 SER A O 1
ATOM 890 N N . ALA A 1 115 ? 9.772 -7.758 26.730 1.00 52.09 115 ALA A N 1
ATOM 891 C CA . ALA A 1 115 ? 10.837 -8.498 27.418 1.00 52.09 115 ALA A CA 1
ATOM 892 C C . ALA A 1 115 ? 11.754 -7.609 28.291 1.00 52.09 115 ALA A C 1
ATOM 894 O O . ALA A 1 115 ? 12.413 -8.116 29.197 1.00 52.09 115 ALA A O 1
ATOM 895 N N . ASP A 1 116 ? 11.759 -6.284 28.086 1.00 49.31 116 ASP A N 1
ATOM 896 C CA . ASP A 1 116 ? 12.658 -5.337 28.777 1.00 49.31 116 ASP A CA 1
ATOM 897 C C . ASP A 1 116 ? 11.984 -4.554 29.928 1.00 49.31 116 ASP A C 1
ATOM 899 O O . ASP A 1 116 ? 12.355 -3.433 30.253 1.00 49.31 116 ASP A O 1
ATOM 903 N N . ARG A 1 117 ? 10.965 -5.121 30.592 1.00 50.09 117 ARG A N 1
ATOM 904 C CA . ARG A 1 117 ? 10.400 -4.544 31.839 1.00 50.09 117 ARG A CA 1
ATOM 905 C C . ARG A 1 117 ? 10.743 -5.335 33.105 1.00 50.09 117 ARG A C 1
ATOM 907 O O . ARG A 1 117 ? 10.041 -5.230 34.105 1.00 50.09 117 ARG A O 1
ATOM 914 N N . GLY A 1 118 ? 11.824 -6.117 33.072 1.00 50.38 118 GLY A N 1
ATOM 915 C CA . GLY A 1 118 ? 12.241 -6.981 34.186 1.00 50.38 118 GLY A CA 1
ATOM 916 C C . GLY A 1 118 ? 13.591 -6.663 34.834 1.00 50.38 118 GLY A C 1
ATOM 917 O O . GLY A 1 118 ? 13.879 -7.199 35.901 1.00 50.38 118 GLY A O 1
ATOM 918 N N . ARG A 1 119 ? 14.442 -5.802 34.255 1.00 53.50 119 ARG A N 1
ATOM 919 C CA . ARG A 1 119 ? 15.743 -5.471 34.865 1.00 53.50 119 ARG A CA 1
ATOM 920 C C . ARG A 1 119 ? 15.616 -4.259 35.790 1.00 53.50 119 ARG A C 1
ATOM 922 O O . ARG A 1 119 ? 16.095 -3.168 35.489 1.00 53.50 119 ARG A O 1
ATOM 929 N N . ALA A 1 120 ? 14.987 -4.464 36.945 1.00 57.88 120 ALA A N 1
ATOM 930 C CA . ALA A 1 120 ? 15.182 -3.573 38.082 1.00 57.88 120 ALA A CA 1
ATOM 931 C C . ALA A 1 120 ? 16.688 -3.521 38.395 1.00 57.88 120 ALA A C 1
ATOM 933 O O . ALA A 1 120 ? 17.313 -4.552 38.652 1.00 57.88 120 ALA A O 1
ATOM 934 N N . LYS A 1 121 ? 17.296 -2.332 38.321 1.00 59.09 121 LYS A N 1
ATOM 935 C CA . LYS A 1 121 ? 18.669 -2.140 38.799 1.00 59.09 121 LYS A CA 1
ATOM 936 C C . LYS A 1 121 ? 18.661 -2.371 40.316 1.00 59.09 121 LYS A C 1
ATOM 938 O O . LYS A 1 121 ? 17.880 -1.696 40.990 1.00 59.09 121 LYS A O 1
ATOM 943 N N . PRO A 1 122 ? 19.481 -3.279 40.878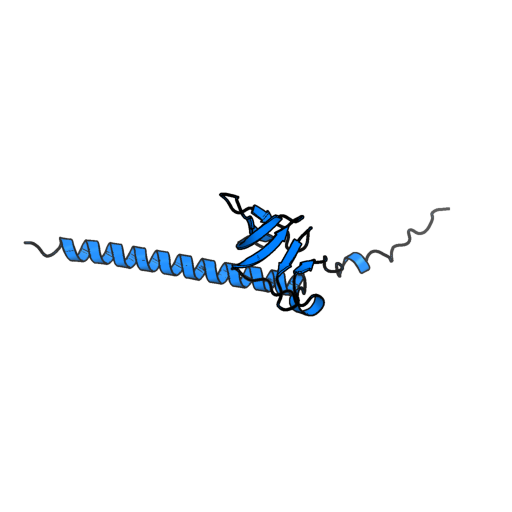 1.00 50.44 122 PRO A N 1
ATOM 944 C CA . PRO A 1 122 ? 19.641 -3.332 42.322 1.00 50.44 122 PRO A CA 1
ATOM 945 C C . PRO A 1 122 ? 20.254 -2.000 42.759 1.00 50.44 122 PRO A C 1
ATOM 947 O O . PRO A 1 122 ? 21.293 -1.585 42.245 1.00 50.44 122 PRO A O 1
ATOM 950 N N . GLY A 1 123 ? 19.544 -1.294 43.637 1.00 56.38 123 GLY A N 1
ATOM 951 C CA . GLY A 1 123 ? 20.004 -0.034 44.196 1.00 56.38 123 GLY A CA 1
ATOM 952 C C . GLY A 1 123 ? 21.318 -0.242 44.938 1.00 56.38 123 GLY A C 1
ATOM 953 O O . GLY A 1 123 ? 21.389 -1.051 45.860 1.00 56.38 123 GLY A O 1
ATOM 954 N N . SER A 1 124 ? 22.347 0.496 44.531 1.00 50.06 124 SER A N 1
ATOM 955 C CA . SER A 1 124 ? 23.547 0.673 45.338 1.00 50.06 124 SER A CA 1
ATOM 956 C C . SER A 1 124 ? 23.210 1.648 46.460 1.00 50.06 124 SER A C 1
ATOM 958 O O . SER A 1 124 ? 22.873 2.804 46.199 1.00 50.06 124 SER A O 1
ATOM 960 N N . ARG A 1 125 ? 23.236 1.134 47.688 1.00 58.22 125 ARG A N 1
ATOM 961 C CA . ARG A 1 125 ? 23.247 1.916 48.922 1.00 58.22 125 ARG A CA 1
ATOM 962 C C . ARG A 1 125 ? 24.687 2.221 49.308 1.00 58.22 125 ARG A C 1
ATOM 964 O O . ARG A 1 125 ? 25.544 1.360 49.008 1.00 58.22 125 ARG A O 1
#

pLDDT: mean 81.51, std 15.36, range [49.31, 97.81]

Organism: Kitasatospora kifunensis (NCBI:txid58351)

Secondary structure (DSSP, 8-state):
--SHHHHHHHHHHHHHHHHHHHHHHHHHHHHHHHHHHHHHHH-HHHHH-----TT-EEEETTEEEEEEEEETTEEEEEETT-SS-EEEESSTTEEEEETTEEEE-PPPPPTTTTTTS--PPPP--

Foldseek 3Di:
DPDPPVVVVVVVVVVVVVVVVVVVVVQVVVQVVQQVCLCVQQVCCVPPVDRDDFQWWKDALNFIFTFHGDDRNWTFTDTPPDPGTDTGHPQHSMWTQHPVGITHRHGDPDPCVVVPPPDDPPDDD

Radius of gyration: 23.06 Å; chains: 1; bounding box: 40×29×101 Å

Sequence (125 aa):
MSQRSTHALQLSQDQCDEDRYEAEAQNRRRQAADLEHIATYYALESRLDIRVALGGRVRNNGREGAIVDTIGQRLMVLFNGDEAPCVRHVTSGMTYETATGWIAATPAPDPWASADRGRAKPGSR